Protein AF-A0A6P0CBQ1-F1 (afdb_monomer_lite)

Sequence (57 aa):
MPFVFIFVVSIVATYWTFKDAKSRGMNAQGWALVILLTSMLGLPIYLVVRRPKTTSA

Structure (mmCIF, N/CA/C/O backbone):
data_AF-A0A6P0CBQ1-F1
#
_entry.id   AF-A0A6P0CBQ1-F1
#
loop_
_atom_site.group_PDB
_atom_site.id
_atom_site.type_symbol
_atom_site.label_atom_id
_atom_site.label_alt_id
_atom_site.label_comp_id
_atom_site.label_asym_id
_atom_site.label_entity_id
_atom_site.label_seq_id
_atom_site.pdbx_PDB_ins_code
_atom_site.Cartn_x
_atom_site.Cartn_y
_atom_site.Cartn_z
_atom_site.occupancy
_atom_site.B_iso_or_equiv
_atom_site.auth_seq_id
_atom_site.auth_comp_id
_atom_site.auth_asym_id
_atom_site.auth_atom_id
_atom_site.pdbx_PDB_model_num
ATOM 1 N N . MET A 1 1 ? 14.792 -13.195 -14.856 1.00 63.97 1 MET A N 1
ATOM 2 C CA . MET A 1 1 ? 14.816 -11.781 -14.416 1.00 63.97 1 MET A CA 1
ATOM 3 C C . MET A 1 1 ? 13.847 -11.578 -13.244 1.00 63.97 1 MET A C 1
ATOM 5 O O . MET A 1 1 ? 12.715 -11.165 -13.467 1.00 63.97 1 MET A O 1
ATOM 9 N N . PRO A 1 2 ? 14.243 -11.908 -12.001 1.00 77.69 2 PRO A N 1
ATOM 10 C CA . PRO A 1 2 ? 13.351 -11.913 -10.826 1.00 77.69 2 PRO A CA 1
ATOM 11 C C . PRO A 1 2 ? 12.846 -10.518 -10.409 1.00 77.69 2 PRO A C 1
ATOM 13 O O . PRO A 1 2 ? 11.819 -10.400 -9.746 1.00 77.69 2 PRO A O 1
ATOM 16 N N . PHE A 1 3 ? 13.523 -9.453 -10.841 1.00 80.88 3 PHE A N 1
ATOM 17 C CA . PHE A 1 3 ? 13.185 -8.070 -10.491 1.00 80.88 3 PHE A CA 1
ATOM 18 C C . PHE A 1 3 ? 11.833 -7.604 -11.042 1.00 80.88 3 PHE A C 1
ATOM 20 O O . PHE A 1 3 ? 11.124 -6.864 -10.368 1.00 80.88 3 PHE A O 1
ATOM 27 N N . VAL A 1 4 ? 11.437 -8.080 -12.228 1.00 85.75 4 VAL A N 1
ATOM 28 C CA . VAL A 1 4 ? 10.141 -7.729 -12.838 1.00 85.75 4 VAL A CA 1
ATOM 29 C C . VAL A 1 4 ? 8.986 -8.264 -11.991 1.00 85.75 4 VAL A C 1
ATOM 31 O O . VAL A 1 4 ? 8.008 -7.561 -11.762 1.00 85.75 4 VAL A O 1
ATOM 34 N N . PHE A 1 5 ? 9.125 -9.483 -11.465 1.00 85.56 5 PHE A N 1
ATOM 35 C CA . PHE A 1 5 ? 8.114 -10.101 -10.610 1.00 85.56 5 PHE A CA 1
ATOM 36 C C . PHE A 1 5 ? 7.922 -9.318 -9.306 1.00 85.56 5 PHE A C 1
ATOM 38 O O . PHE A 1 5 ? 6.795 -8.976 -8.957 1.00 85.56 5 PHE A O 1
ATOM 45 N N . ILE A 1 6 ? 9.020 -8.968 -8.628 1.00 83.94 6 ILE A N 1
ATOM 46 C CA . ILE A 1 6 ? 8.979 -8.174 -7.391 1.00 83.94 6 ILE A CA 1
ATOM 47 C C . ILE A 1 6 ? 8.323 -6.815 -7.650 1.00 83.94 6 ILE A C 1
ATOM 49 O O . ILE A 1 6 ? 7.476 -6.380 -6.876 1.00 83.94 6 ILE A O 1
ATOM 53 N N . PHE A 1 7 ? 8.658 -6.171 -8.769 1.00 84.19 7 PHE A N 1
ATOM 54 C CA . PHE A 1 7 ? 8.100 -4.872 -9.127 1.00 84.19 7 PHE A CA 1
ATOM 55 C C . PHE A 1 7 ? 6.582 -4.929 -9.354 1.00 84.19 7 PHE A C 1
ATOM 57 O O . PHE A 1 7 ? 5.839 -4.111 -8.812 1.00 84.19 7 PHE A O 1
ATOM 64 N N . VAL A 1 8 ? 6.105 -5.937 -10.092 1.00 89.00 8 VAL A N 1
ATOM 65 C CA . VAL A 1 8 ? 4.668 -6.151 -10.323 1.00 89.00 8 VAL A CA 1
ATOM 66 C C . VAL A 1 8 ? 3.937 -6.427 -9.008 1.00 89.00 8 VAL A C 1
ATOM 68 O O . VAL A 1 8 ? 2.902 -5.813 -8.745 1.00 89.00 8 VAL A O 1
ATOM 71 N N . VAL A 1 9 ? 4.488 -7.293 -8.151 1.00 87.69 9 VAL A N 1
ATOM 72 C CA . VAL A 1 9 ? 3.899 -7.604 -6.840 1.00 87.69 9 VAL A CA 1
ATOM 73 C C . VAL A 1 9 ? 3.818 -6.355 -5.962 1.00 87.69 9 VAL A C 1
ATOM 75 O O . VAL A 1 9 ? 2.764 -6.106 -5.380 1.00 87.69 9 VAL A O 1
ATOM 78 N N . SER A 1 10 ? 4.866 -5.529 -5.910 1.00 83.88 10 SER A N 1
ATOM 79 C CA . SER A 1 10 ? 4.872 -4.285 -5.128 1.00 83.88 10 SER A CA 1
ATOM 80 C C . SER A 1 10 ? 3.823 -3.276 -5.606 1.00 83.88 10 SER A C 1
ATOM 82 O O . SER A 1 10 ? 3.156 -2.643 -4.781 1.00 83.88 10 SER A O 1
ATOM 84 N N . ILE A 1 11 ? 3.616 -3.144 -6.921 1.00 87.50 11 ILE A N 1
ATOM 85 C CA . ILE A 1 11 ? 2.580 -2.258 -7.478 1.00 87.50 11 ILE A CA 1
ATOM 86 C C . ILE A 1 11 ? 1.185 -2.758 -7.098 1.00 87.50 11 ILE A C 1
ATOM 88 O O . ILE A 1 11 ? 0.363 -1.983 -6.602 1.00 87.50 11 ILE A O 1
ATOM 92 N N . VAL A 1 12 ? 0.923 -4.054 -7.286 1.00 90.19 12 VAL A N 1
ATOM 93 C CA . VAL A 1 12 ? -0.369 -4.666 -6.944 1.00 90.19 12 VAL A CA 1
ATOM 94 C C . VAL A 1 12 ? -0.646 -4.540 -5.446 1.00 90.19 12 VAL A C 1
ATOM 96 O O . VAL A 1 12 ? -1.740 -4.131 -5.060 1.00 90.19 12 VAL A O 1
ATOM 99 N N . ALA A 1 13 ? 0.351 -4.811 -4.603 1.00 87.44 13 ALA A N 1
ATOM 100 C CA . ALA A 1 13 ? 0.294 -4.648 -3.154 1.00 87.44 13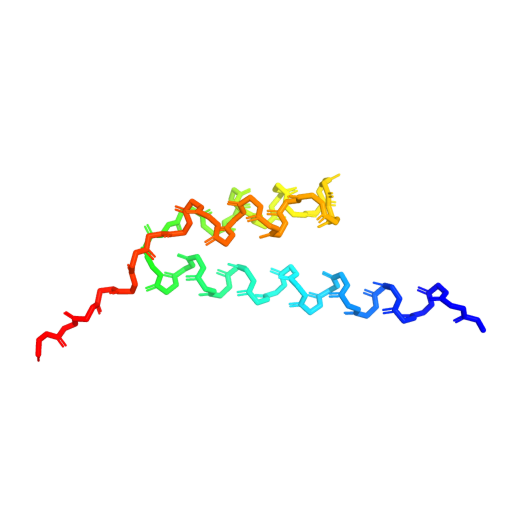 ALA A CA 1
ATOM 101 C C . ALA A 1 13 ? -0.064 -3.216 -2.731 1.00 87.44 13 ALA A C 1
ATOM 103 O O . ALA A 1 13 ? -0.961 -3.011 -1.908 1.00 87.44 13 ALA A O 1
ATOM 104 N N . THR A 1 14 ? 0.607 -2.223 -3.315 1.00 88.38 14 THR A N 1
ATOM 105 C CA . THR A 1 14 ? 0.380 -0.804 -3.011 1.00 88.38 14 THR A CA 1
ATOM 106 C C . THR A 1 14 ? -1.026 -0.377 -3.425 1.00 88.38 14 THR A C 1
ATOM 108 O O . THR A 1 14 ? -1.766 0.200 -2.625 1.00 88.38 14 THR A O 1
ATOM 111 N N . TYR A 1 15 ? -1.438 -0.721 -4.649 1.00 90.62 15 TYR A N 1
ATOM 112 C CA . TYR A 1 15 ? -2.771 -0.405 -5.159 1.00 90.62 15 TYR A CA 1
ATOM 113 C C . TYR A 1 15 ? -3.877 -1.073 -4.331 1.00 90.62 15 TYR A C 1
ATOM 115 O O . TYR A 1 15 ? -4.866 -0.434 -3.957 1.00 90.62 15 TYR A O 1
ATOM 123 N N . TRP A 1 16 ? -3.696 -2.353 -4.001 1.00 92.00 16 TRP A N 1
ATOM 124 C CA . TRP A 1 16 ? -4.637 -3.107 -3.183 1.00 92.00 16 TRP A CA 1
ATOM 125 C C . TRP A 1 16 ? -4.785 -2.494 -1.792 1.00 92.00 16 TRP A C 1
ATOM 127 O O . TRP A 1 16 ? -5.907 -2.268 -1.350 1.00 92.00 16 TRP A O 1
ATOM 137 N N . THR A 1 17 ? -3.675 -2.149 -1.142 1.00 90.88 17 THR A N 1
ATOM 138 C CA . THR A 1 17 ? -3.673 -1.536 0.194 1.00 90.88 17 THR A CA 1
ATOM 139 C C . THR A 1 17 ? -4.356 -0.179 0.182 1.00 90.88 17 THR A C 1
ATOM 141 O O . THR A 1 17 ? -5.159 0.107 1.065 1.00 90.88 17 THR A O 1
ATOM 144 N N . PHE A 1 18 ? -4.114 0.644 -0.840 1.00 90.50 18 PHE A N 1
ATOM 145 C CA . PHE A 1 18 ? -4.816 1.914 -0.994 1.00 90.50 18 PHE A CA 1
ATOM 146 C C . PHE A 1 18 ? -6.337 1.707 -1.071 1.00 90.50 18 PHE A C 1
ATOM 148 O O . PHE A 1 18 ? -7.097 2.355 -0.347 1.00 90.50 18 PHE A O 1
ATOM 155 N N . LYS A 1 19 ? -6.793 0.768 -1.910 1.00 91.19 19 LYS A N 1
ATOM 156 C CA . LYS A 1 19 ? -8.222 0.462 -2.067 1.00 91.19 19 LYS A CA 1
ATOM 157 C C . LYS A 1 19 ? -8.823 -0.153 -0.798 1.00 91.19 19 LYS A C 1
ATOM 159 O O . LYS A 1 19 ? -9.918 0.243 -0.399 1.00 91.19 19 LYS A O 1
ATOM 164 N N . ASP A 1 20 ? -8.119 -1.081 -0.154 1.00 90.81 20 ASP A N 1
ATOM 165 C CA . ASP A 1 20 ? -8.554 -1.745 1.080 1.00 90.81 20 ASP A CA 1
ATOM 166 C C . ASP A 1 20 ? -8.639 -0.728 2.231 1.00 90.81 20 ASP A C 1
ATOM 168 O O . ASP A 1 20 ? -9.660 -0.664 2.915 1.00 90.81 20 ASP A O 1
ATOM 172 N N . ALA A 1 21 ? -7.653 0.164 2.370 1.00 90.88 21 ALA A N 1
ATOM 173 C CA . ALA A 1 21 ? -7.634 1.204 3.397 1.00 90.88 21 ALA A CA 1
ATOM 174 C C . ALA A 1 21 ? -8.762 2.213 3.180 1.00 90.88 21 ALA A C 1
ATOM 176 O O . ALA A 1 21 ? -9.488 2.524 4.124 1.00 90.88 21 ALA A O 1
ATOM 177 N N . LYS A 1 22 ? -8.976 2.643 1.929 1.00 91.12 22 LYS A N 1
ATOM 178 C CA . LYS A 1 22 ? -10.094 3.519 1.561 1.00 91.12 22 LYS A CA 1
ATOM 179 C C . LYS A 1 22 ? -11.442 2.867 1.883 1.00 91.12 22 LYS A C 1
ATOM 181 O O . LYS A 1 22 ? -12.308 3.524 2.447 1.00 91.12 22 LYS A O 1
ATOM 186 N N . SER A 1 23 ? -11.602 1.573 1.589 1.00 89.00 23 SER A N 1
ATOM 187 C CA . SER A 1 23 ? -12.840 0.830 1.882 1.00 89.00 23 SER A CA 1
ATOM 188 C C . SER A 1 23 ? -13.127 0.671 3.378 1.00 89.00 23 SER A C 1
ATOM 190 O O . SER A 1 23 ? -14.277 0.516 3.772 1.00 89.00 23 SER A O 1
ATOM 192 N N . ARG A 1 24 ? -12.088 0.733 4.217 1.00 88.06 24 ARG A N 1
ATOM 193 C CA . ARG A 1 24 ? -12.175 0.620 5.681 1.00 88.06 24 ARG A CA 1
ATOM 194 C C . ARG A 1 24 ? -12.234 1.981 6.384 1.00 88.06 24 ARG A C 1
ATOM 196 O O . ARG A 1 24 ? -12.100 2.034 7.604 1.00 88.06 24 ARG A O 1
ATOM 203 N N . GLY A 1 25 ? -12.355 3.084 5.635 1.00 86.81 25 GLY A N 1
ATOM 204 C CA . GLY A 1 25 ? -12.315 4.443 6.191 1.00 86.81 25 GLY A CA 1
ATOM 205 C C . GLY A 1 25 ? -10.986 4.789 6.876 1.00 86.81 25 GLY A C 1
ATOM 206 O O . GLY A 1 25 ? -10.939 5.661 7.739 1.00 86.81 25 GLY A O 1
ATOM 207 N N . MET A 1 26 ? -9.906 4.078 6.539 1.00 89.31 26 MET A N 1
ATOM 208 C CA . MET A 1 26 ? -8.560 4.342 7.044 1.00 89.31 26 MET A CA 1
ATOM 209 C C . MET A 1 26 ? -7.847 5.348 6.135 1.00 89.31 26 MET A C 1
ATOM 211 O O . MET A 1 26 ? -8.217 5.526 4.974 1.00 89.31 26 MET A O 1
ATOM 215 N N . ASN A 1 27 ? -6.782 5.981 6.640 1.00 90.69 27 ASN A N 1
ATOM 216 C CA . ASN A 1 27 ? -5.957 6.892 5.846 1.00 90.69 27 ASN A CA 1
ATOM 217 C C . ASN A 1 27 ? -5.234 6.137 4.712 1.00 90.69 27 ASN A C 1
ATOM 219 O O . ASN A 1 27 ? -4.132 5.618 4.891 1.00 90.69 27 ASN A O 1
ATOM 223 N N . ALA A 1 28 ? -5.874 6.073 3.544 1.00 89.38 28 ALA A N 1
ATOM 224 C CA . ALA A 1 28 ? -5.395 5.322 2.390 1.00 89.38 28 ALA A CA 1
ATOM 225 C C . ALA A 1 28 ? -4.075 5.864 1.833 1.00 89.38 28 ALA A C 1
ATOM 227 O O . ALA A 1 28 ? -3.207 5.081 1.456 1.00 89.38 28 ALA A O 1
ATOM 228 N N . GLN A 1 29 ? -3.903 7.187 1.821 1.00 89.12 29 GLN A N 1
ATOM 229 C CA . GLN A 1 29 ? -2.667 7.824 1.363 1.00 89.12 29 GLN A CA 1
ATOM 230 C C . GLN A 1 29 ? -1.507 7.528 2.320 1.00 89.12 29 GLN A C 1
ATOM 232 O O . GLN A 1 29 ? -0.424 7.167 1.868 1.00 89.12 29 GLN A O 1
ATOM 237 N N . GLY A 1 30 ? -1.753 7.595 3.634 1.00 89.25 30 GLY A N 1
ATOM 238 C CA . GLY A 1 30 ? -0.759 7.243 4.650 1.00 89.25 30 GLY A CA 1
ATOM 239 C C . GLY A 1 30 ? -0.301 5.788 4.537 1.00 89.25 30 GLY A C 1
ATOM 240 O O . GLY A 1 30 ? 0.896 5.521 4.496 1.00 89.25 30 GLY A O 1
ATOM 241 N N . TRP A 1 31 ? -1.237 4.845 4.398 1.00 90.19 31 TRP A N 1
ATOM 242 C CA . TRP A 1 31 ? -0.894 3.428 4.233 1.00 90.19 31 TRP A CA 1
ATOM 243 C C . TRP A 1 31 ? -0.199 3.119 2.906 1.00 90.19 31 TRP A C 1
ATOM 245 O O . TRP A 1 31 ? 0.739 2.325 2.890 1.00 90.19 31 TRP A O 1
ATOM 255 N N . ALA A 1 32 ? -0.596 3.770 1.811 1.00 87.25 32 ALA A N 1
ATOM 256 C CA . ALA A 1 32 ? 0.101 3.637 0.535 1.00 87.25 32 ALA A CA 1
ATOM 257 C C . ALA A 1 32 ? 1.550 4.141 0.624 1.00 87.25 32 ALA A C 1
ATOM 259 O O . ALA A 1 32 ? 2.445 3.476 0.113 1.00 87.25 32 ALA A O 1
ATOM 260 N N . LEU A 1 33 ? 1.797 5.256 1.322 1.00 88.38 33 LEU A N 1
ATOM 261 C CA . LEU A 1 33 ? 3.148 5.774 1.549 1.00 88.38 33 LEU A CA 1
ATOM 262 C C . LEU A 1 33 ? 3.988 4.826 2.416 1.00 88.38 33 LEU A C 1
ATOM 264 O O . LEU A 1 33 ? 5.138 4.555 2.083 1.00 88.38 33 LEU A O 1
ATOM 268 N N . VAL A 1 34 ? 3.409 4.274 3.489 1.00 87.75 34 VAL A N 1
ATOM 269 C CA . VAL A 1 34 ? 4.084 3.274 4.333 1.00 87.75 34 VAL A CA 1
ATOM 270 C C . VAL A 1 34 ? 4.505 2.069 3.498 1.00 87.75 34 VAL A C 1
ATOM 272 O O . VAL A 1 34 ? 5.664 1.667 3.565 1.00 87.75 34 VAL A O 1
ATOM 275 N N . ILE A 1 35 ? 3.609 1.517 2.677 1.00 87.44 35 ILE A N 1
ATOM 276 C CA . ILE A 1 35 ? 3.933 0.371 1.818 1.00 87.44 35 ILE A CA 1
ATOM 277 C C . ILE A 1 35 ? 4.913 0.743 0.711 1.00 87.44 35 ILE A C 1
ATOM 279 O O . ILE A 1 35 ? 5.787 -0.055 0.406 1.00 87.44 35 ILE A O 1
ATOM 283 N N . LEU A 1 36 ? 4.853 1.950 0.157 1.00 83.31 36 LEU A N 1
ATOM 284 C CA . LEU A 1 36 ? 5.836 2.390 -0.829 1.00 83.31 36 LEU A CA 1
ATOM 285 C C . LEU A 1 36 ? 7.254 2.435 -0.229 1.00 83.31 36 LEU A C 1
ATOM 287 O O . LEU A 1 36 ? 8.199 1.961 -0.853 1.00 83.31 36 LEU A O 1
ATOM 291 N N . LEU A 1 37 ? 7.392 2.945 1.000 1.00 84.69 37 LEU A N 1
ATOM 292 C CA . LEU A 1 37 ? 8.681 3.090 1.687 1.00 84.69 37 LEU A CA 1
ATOM 293 C C . LEU A 1 37 ? 9.216 1.775 2.264 1.00 84.69 37 LEU A C 1
ATOM 295 O O . LEU A 1 37 ? 10.421 1.545 2.268 1.00 84.69 37 LEU A O 1
ATOM 299 N N . THR A 1 38 ? 8.332 0.914 2.769 1.00 84.12 38 THR A N 1
ATOM 300 C CA . THR A 1 38 ? 8.725 -0.313 3.487 1.00 84.12 38 THR A CA 1
ATOM 301 C C . THR A 1 38 ? 8.492 -1.595 2.686 1.00 84.12 38 THR A C 1
ATOM 303 O O . THR A 1 38 ? 8.952 -2.654 3.109 1.00 84.12 38 THR A O 1
ATOM 306 N N . SER A 1 39 ? 7.805 -1.510 1.538 1.00 75.25 39 SER A N 1
ATOM 307 C CA . SER A 1 39 ? 7.483 -2.578 0.576 1.00 75.25 39 SER A CA 1
ATOM 308 C C . SER A 1 39 ? 7.096 -3.906 1.234 1.00 75.25 39 SER A C 1
ATOM 310 O O . SER A 1 39 ? 5.923 -4.134 1.531 1.00 75.25 39 SER A O 1
ATOM 312 N N . MET A 1 40 ? 8.078 -4.775 1.499 1.00 74.25 40 MET A N 1
ATOM 313 C CA . MET A 1 40 ? 7.869 -6.091 2.106 1.00 74.25 40 MET A CA 1
ATOM 314 C C . MET A 1 40 ? 7.371 -6.052 3.555 1.00 74.25 40 MET A C 1
ATOM 316 O O . MET A 1 40 ? 6.611 -6.937 3.936 1.00 74.25 40 MET A O 1
ATOM 320 N N . LEU A 1 41 ? 7.783 -5.074 4.371 1.00 81.44 41 LEU A N 1
ATOM 321 C CA . LEU A 1 41 ? 7.408 -5.025 5.795 1.00 81.44 41 LEU A CA 1
ATOM 322 C C . LEU A 1 41 ? 6.089 -4.286 6.038 1.00 81.44 41 LEU A C 1
ATOM 324 O O . LEU A 1 41 ? 5.354 -4.613 6.969 1.00 81.44 41 LEU A O 1
ATOM 328 N N . GLY A 1 42 ? 5.754 -3.322 5.182 1.00 82.69 42 GLY A N 1
ATOM 329 C CA . GLY A 1 42 ? 4.543 -2.518 5.332 1.00 82.69 42 GLY A CA 1
ATOM 330 C C . GLY A 1 42 ? 3.262 -3.321 5.147 1.00 82.69 42 GLY A C 1
ATOM 331 O O . GLY A 1 42 ? 2.270 -3.049 5.818 1.00 82.69 42 GLY A O 1
ATOM 332 N N . LEU A 1 43 ? 3.280 -4.332 4.274 1.00 85.44 43 LEU A N 1
ATOM 333 C CA . LEU A 1 43 ? 2.091 -5.122 3.961 1.00 85.44 43 LEU A CA 1
ATOM 334 C C . LEU A 1 43 ? 1.669 -6.062 5.110 1.00 85.44 43 LEU A C 1
ATOM 336 O O . LEU A 1 43 ? 0.497 -6.016 5.484 1.00 85.44 43 LEU A O 1
ATOM 340 N N . PRO A 1 44 ? 2.567 -6.843 5.747 1.00 88.69 44 PRO A N 1
ATOM 341 C CA . PRO A 1 44 ? 2.234 -7.583 6.965 1.00 88.69 44 PRO A CA 1
ATOM 342 C C . PRO A 1 44 ? 1.724 -6.677 8.091 1.00 88.69 44 PRO A C 1
ATOM 344 O O . PRO A 1 44 ? 0.704 -6.983 8.703 1.00 88.69 44 PRO A O 1
ATOM 347 N N . ILE A 1 45 ? 2.374 -5.529 8.324 1.00 88.69 45 ILE A N 1
ATOM 348 C CA . ILE A 1 45 ? 1.950 -4.565 9.353 1.00 88.69 45 ILE A CA 1
ATOM 349 C C . ILE A 1 45 ? 0.547 -4.034 9.043 1.00 88.69 45 ILE A C 1
ATOM 351 O O . ILE A 1 45 ? -0.316 -4.011 9.921 1.00 88.69 45 ILE A O 1
ATOM 355 N N . TYR A 1 46 ? 0.288 -3.663 7.787 1.00 89.31 46 TYR A N 1
ATOM 356 C CA . TYR A 1 46 ? -1.036 -3.238 7.351 1.00 89.31 46 TYR A CA 1
ATOM 357 C C . TYR A 1 46 ? -2.089 -4.317 7.600 1.00 89.31 46 TYR A C 1
ATOM 359 O O . TYR A 1 46 ? -3.155 -4.019 8.124 1.00 89.31 46 TYR A O 1
ATOM 367 N N . LEU A 1 47 ? -1.796 -5.579 7.277 1.00 88.38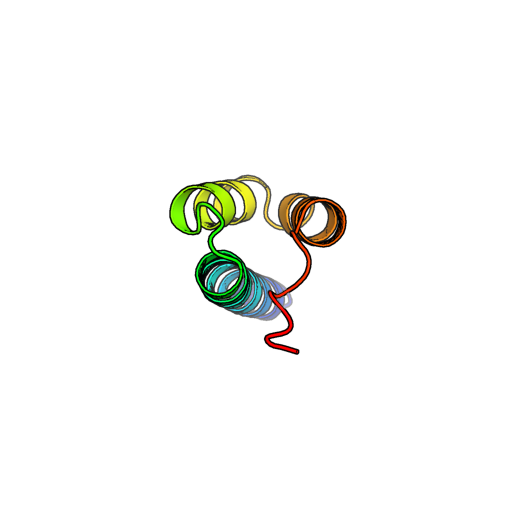 47 LEU A N 1
ATOM 368 C CA . LEU A 1 47 ? -2.730 -6.689 7.476 1.00 88.38 47 LEU A CA 1
ATOM 369 C C . LEU A 1 47 ? -3.085 -6.937 8.946 1.00 88.38 47 LEU A C 1
ATOM 371 O O . LEU A 1 47 ? -4.203 -7.381 9.212 1.00 88.38 47 LEU A O 1
ATOM 375 N N . VAL A 1 48 ? -2.168 -6.642 9.871 1.00 90.38 48 VAL A N 1
ATOM 376 C CA . VAL A 1 48 ? -2.388 -6.742 11.322 1.00 90.38 48 VAL A CA 1
ATOM 377 C C . VAL A 1 48 ? -3.180 -5.543 11.851 1.00 90.38 48 VAL A C 1
ATOM 379 O O . VAL A 1 48 ? -4.090 -5.714 12.656 1.00 90.38 48 VAL A O 1
ATOM 382 N N . VAL A 1 49 ? -2.866 -4.328 11.391 1.00 91.00 49 VAL A N 1
ATOM 383 C CA . VAL A 1 49 ? -3.466 -3.078 11.900 1.00 91.00 49 VAL A CA 1
ATOM 384 C C . VAL A 1 49 ? -4.759 -2.697 11.165 1.00 91.00 49 VAL A C 1
ATOM 386 O O . VAL A 1 49 ? -5.518 -1.843 11.637 1.00 91.00 49 VAL A O 1
ATOM 389 N N . ARG A 1 50 ? -5.047 -3.297 10.000 1.00 88.81 50 ARG A N 1
ATOM 390 C CA . ARG A 1 50 ? -6.243 -2.969 9.212 1.00 88.81 50 ARG A CA 1
ATOM 391 C C . ARG A 1 50 ? -7.496 -3.161 10.059 1.00 88.81 50 ARG A C 1
ATOM 393 O O . ARG A 1 50 ? -7.72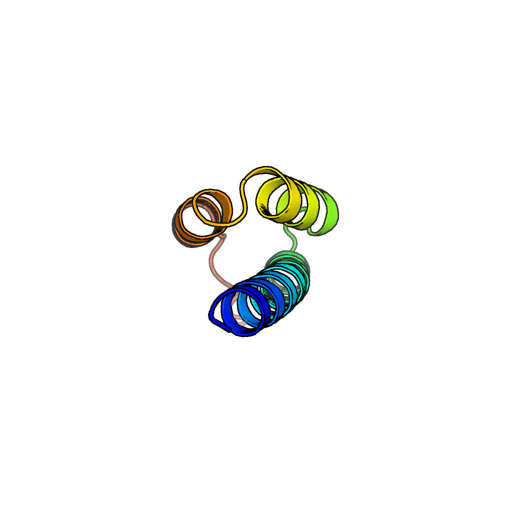3 -4.207 10.662 1.00 88.81 50 ARG A O 1
ATOM 400 N N . ARG A 1 51 ? -8.353 -2.143 10.058 1.00 86.88 51 ARG A N 1
ATOM 401 C CA . ARG A 1 51 ? -9.644 -2.196 10.749 1.00 86.88 51 ARG A CA 1
ATOM 402 C C . ARG A 1 51 ? -10.540 -3.248 10.103 1.00 86.88 51 ARG A C 1
ATOM 404 O O . ARG A 1 51 ? -10.410 -3.458 8.897 1.00 86.88 51 ARG A O 1
ATOM 411 N N . PRO A 1 52 ? -11.458 -3.899 10.834 1.00 84.94 52 PRO A N 1
ATOM 412 C CA . PRO A 1 52 ? -12.478 -4.726 10.202 1.00 84.94 52 PRO A CA 1
ATOM 413 C C . PRO A 1 52 ? -13.197 -3.905 9.129 1.00 84.94 52 PRO A C 1
ATOM 415 O O . PRO A 1 52 ? -13.364 -2.691 9.264 1.00 84.94 52 PRO A O 1
ATOM 418 N N . LYS A 1 53 ? -13.578 -4.556 8.027 1.00 75.75 53 LYS A N 1
ATOM 419 C CA . LYS A 1 53 ? -14.503 -3.905 7.101 1.00 75.75 53 LYS A CA 1
ATOM 420 C C . LYS A 1 53 ? -15.771 -3.656 7.899 1.00 75.75 53 LYS A C 1
ATOM 422 O O . LYS A 1 53 ? -16.179 -4.541 8.648 1.00 75.75 53 LYS A O 1
ATOM 427 N N . THR A 1 54 ? -16.339 -2.464 7.782 1.00 66.31 54 THR A N 1
ATOM 428 C CA . THR A 1 54 ? -17.660 -2.198 8.337 1.00 66.31 54 THR A CA 1
ATOM 429 C C . THR A 1 54 ? -18.613 -3.167 7.652 1.00 66.31 54 THR A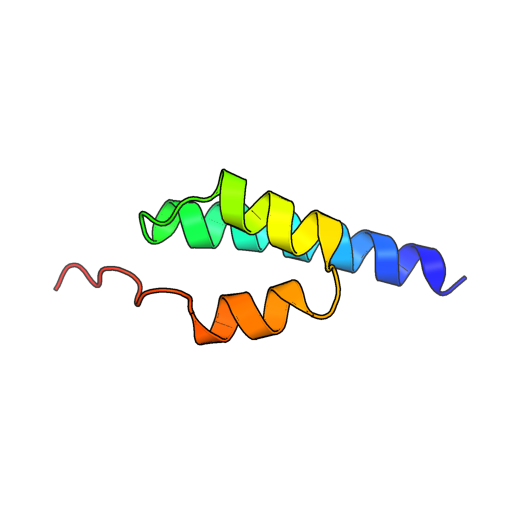 C 1
ATOM 431 O O . THR A 1 54 ? -19.021 -2.946 6.515 1.00 66.31 54 THR A O 1
ATOM 434 N N . THR A 1 55 ? -18.877 -4.297 8.300 1.00 59.09 55 THR A N 1
ATOM 435 C CA . THR A 1 55 ? -20.005 -5.151 7.975 1.00 59.09 55 THR A CA 1
ATOM 436 C C . THR A 1 55 ? -21.214 -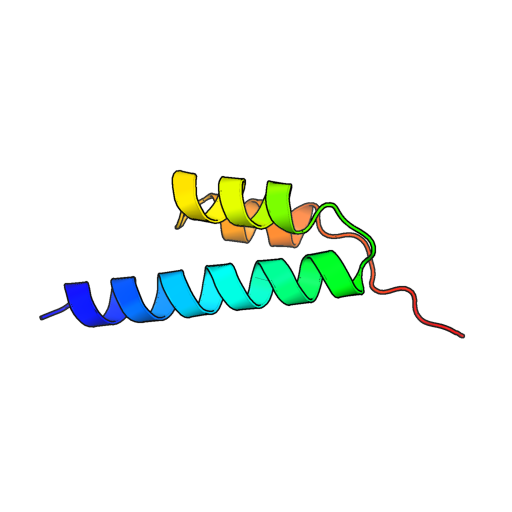4.314 8.339 1.00 59.09 55 THR A C 1
ATOM 438 O O . THR A 1 55 ? -21.577 -4.213 9.509 1.00 59.09 55 THR A O 1
ATOM 441 N N . SER A 1 56 ? -21.766 -3.613 7.351 1.00 56.12 56 SER A N 1
ATOM 442 C CA . SER A 1 56 ? -23.175 -3.248 7.396 1.00 56.12 56 SER A CA 1
ATOM 443 C C . SER A 1 56 ? -23.919 -4.560 7.641 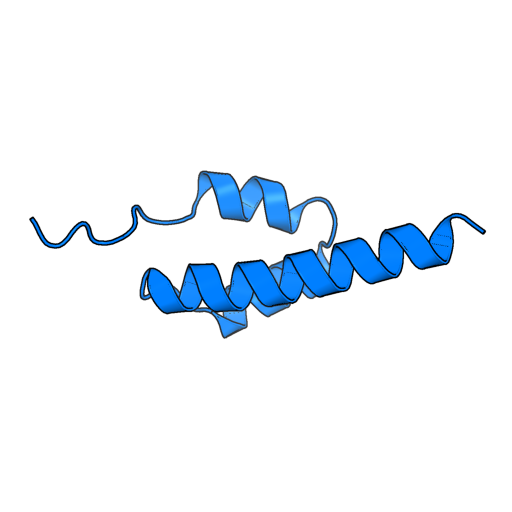1.00 56.12 56 SER A C 1
ATOM 445 O O . SER A 1 56 ? -23.720 -5.501 6.871 1.00 56.12 56 SER A O 1
ATOM 447 N N . ALA A 1 57 ? -24.600 -4.625 8.785 1.00 46.22 57 ALA A N 1
ATOM 448 C CA . ALA A 1 57 ? -25.265 -5.801 9.337 1.00 46.22 57 ALA A CA 1
ATOM 449 C C . ALA A 1 57 ? -26.148 -6.548 8.328 1.00 46.22 57 ALA A C 1
ATOM 451 O O . ALA A 1 57 ? -26.714 -5.880 7.433 1.00 46.22 57 ALA A O 1
#

Organism: NCBI:txid2698830

Foldseek 3Di:
DCVVVLVVVLVCLLVVQLVQCVQQVHPSVVLSVQCVVVVVVSSVVCVVPRDPRPPPD

Secondary structure (DSSP, 8-state):
-HHHHHHHHHHHHHHHHHHHHHHTTS-HHHHHHHHHHHTTTHHHHHHHHPPPP----

Radius of gyration: 12.23 Å; chains: 1; bounding box: 40×20×26 Å

pLDDT: mean 84.36, std 9.24, range [46.22, 92.0]